Protein AF-A0A816GYP0-F1 (afdb_monomer_lite)

pLDDT: mean 89.58, std 9.86, range [46.56, 98.12]

Radius of gyration: 16.06 Å; chains: 1; bounding box: 43×29×40 Å

Structure (mmCIF, N/CA/C/O backbone):
data_AF-A0A816GYP0-F1
#
_entry.id   AF-A0A816GYP0-F1
#
loop_
_atom_site.group_PDB
_atom_site.id
_atom_site.type_symbol
_atom_site.label_atom_id
_atom_site.label_alt_id
_atom_site.label_comp_id
_atom_site.label_asym_id
_atom_site.label_entity_id
_atom_site.label_seq_id
_atom_site.pdbx_PDB_ins_code
_atom_site.Cartn_x
_atom_site.Cartn_y
_atom_site.Cartn_z
_atom_site.occupancy
_atom_site.B_iso_or_equiv
_atom_site.auth_seq_id
_atom_site.auth_comp_id
_atom_site.auth_asym_id
_atom_site.auth_atom_id
_atom_site.pdbx_PDB_model_num
ATOM 1 N N . MET A 1 1 ? 2.658 4.497 -22.764 1.00 48.72 1 MET A N 1
ATOM 2 C CA . MET A 1 1 ? 3.763 5.346 -22.266 1.00 48.72 1 MET A CA 1
ATOM 3 C C . MET A 1 1 ? 5.024 4.495 -22.313 1.00 48.72 1 MET A C 1
ATOM 5 O O . MET A 1 1 ? 4.956 3.384 -21.813 1.00 48.72 1 MET A O 1
ATOM 9 N N . LYS A 1 2 ? 6.106 4.912 -22.989 1.00 46.56 2 LYS A N 1
ATOM 10 C CA . LYS A 1 2 ? 7.363 4.138 -22.962 1.00 46.56 2 LYS A CA 1
ATOM 11 C C . LYS A 1 2 ? 7.983 4.314 -21.576 1.00 46.56 2 LYS A C 1
ATOM 13 O O . LYS A 1 2 ? 8.264 5.444 -21.192 1.00 46.56 2 LYS A O 1
ATOM 18 N N . LEU A 1 3 ? 8.091 3.225 -20.820 1.00 56.06 3 LEU A N 1
ATOM 19 C CA . LEU A 1 3 ? 8.504 3.234 -19.412 1.00 56.06 3 LEU A CA 1
ATOM 20 C C . LEU A 1 3 ? 10.022 3.448 -19.243 1.00 56.06 3 LEU A C 1
ATOM 22 O O . LEU A 1 3 ? 10.471 3.817 -18.164 1.00 56.06 3 LEU A O 1
ATOM 26 N N . ASP A 1 4 ? 10.792 3.310 -20.327 1.00 57.19 4 ASP A N 1
ATOM 27 C CA . ASP A 1 4 ? 12.264 3.353 -20.365 1.00 57.19 4 ASP A CA 1
ATOM 28 C C . ASP A 1 4 ? 12.882 4.710 -19.959 1.00 57.19 4 ASP A C 1
ATOM 30 O O . ASP A 1 4 ? 14.099 4.825 -19.833 1.00 57.19 4 ASP A O 1
ATOM 34 N N . SER A 1 5 ? 12.063 5.752 -19.770 1.00 66.50 5 SER A N 1
ATOM 35 C CA . SER A 1 5 ? 12.498 7.101 -19.380 1.00 66.50 5 SER A CA 1
ATOM 36 C C . SER A 1 5 ? 11.862 7.621 -18.086 1.00 66.50 5 SER A C 1
ATOM 38 O O . SER A 1 5 ? 11.974 8.814 -17.802 1.00 66.50 5 SER A O 1
ATOM 40 N N . LEU A 1 6 ? 11.146 6.783 -17.331 1.00 77.75 6 LEU A N 1
ATOM 41 C CA . LEU A 1 6 ? 10.525 7.205 -16.073 1.00 77.75 6 LEU A CA 1
ATOM 42 C C . LEU A 1 6 ? 11.575 7.373 -14.982 1.00 77.75 6 LEU A C 1
ATOM 44 O O . LEU A 1 6 ? 12.318 6.445 -14.661 1.00 77.75 6 LEU A O 1
ATOM 48 N N . ARG A 1 7 ? 11.605 8.553 -14.366 1.00 85.12 7 ARG A N 1
ATOM 49 C CA . ARG A 1 7 ? 12.369 8.766 -13.136 1.00 85.12 7 ARG A CA 1
ATOM 50 C C . ARG A 1 7 ? 11.506 8.358 -11.952 1.00 85.12 7 ARG A C 1
ATOM 52 O O . ARG A 1 7 ? 10.282 8.440 -12.014 1.00 85.12 7 ARG A O 1
ATOM 59 N N . LEU A 1 8 ? 12.145 8.019 -10.836 1.00 86.81 8 LEU A N 1
ATOM 60 C CA . LEU A 1 8 ? 11.457 7.710 -9.580 1.00 86.81 8 LEU A CA 1
ATOM 61 C C . LEU A 1 8 ? 10.423 8.787 -9.195 1.00 86.81 8 LEU A C 1
ATOM 63 O O . LEU A 1 8 ? 9.308 8.466 -8.802 1.00 86.81 8 LEU A O 1
ATOM 67 N N . SER A 1 9 ? 10.768 10.067 -9.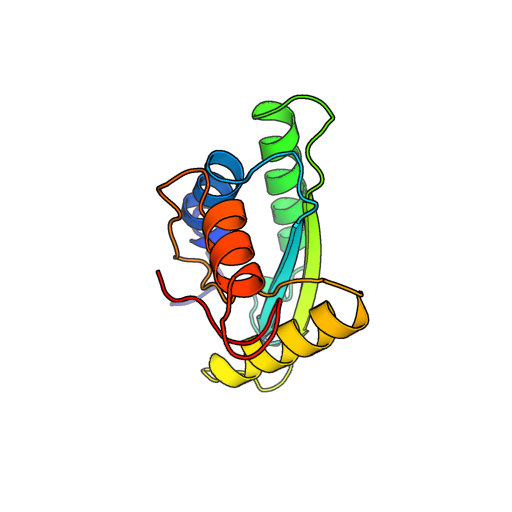373 1.00 89.06 9 SER A N 1
ATOM 68 C CA . SER A 1 9 ? 9.884 11.204 -9.079 1.00 89.06 9 SER A CA 1
ATOM 69 C C . SER A 1 9 ? 8.615 11.250 -9.929 1.00 89.06 9 SER A C 1
ATOM 71 O O . SER A 1 9 ? 7.643 11.888 -9.537 1.00 89.06 9 SER A O 1
ATOM 73 N N . ASP A 1 10 ? 8.628 10.610 -11.097 1.00 90.81 10 ASP A N 1
ATOM 74 C CA . ASP A 1 10 ? 7.517 10.634 -12.042 1.00 90.81 10 ASP A CA 1
ATOM 75 C C . ASP A 1 10 ? 6.455 9.569 -11.693 1.00 90.81 10 ASP A C 1
ATOM 77 O O . ASP A 1 10 ? 5.348 9.612 -12.225 1.00 90.81 10 ASP A O 1
ATOM 81 N N . LEU A 1 11 ? 6.748 8.639 -10.772 1.00 91.12 11 LEU A N 1
ATOM 82 C CA . LEU A 1 11 ? 5.810 7.592 -10.362 1.00 91.12 11 LEU A CA 1
ATOM 83 C C . LEU A 1 11 ? 4.703 8.146 -9.449 1.00 91.12 11 LEU A C 1
ATOM 85 O O . LEU A 1 11 ? 5.039 8.725 -8.409 1.00 91.12 11 LEU A O 1
ATOM 89 N N . PRO A 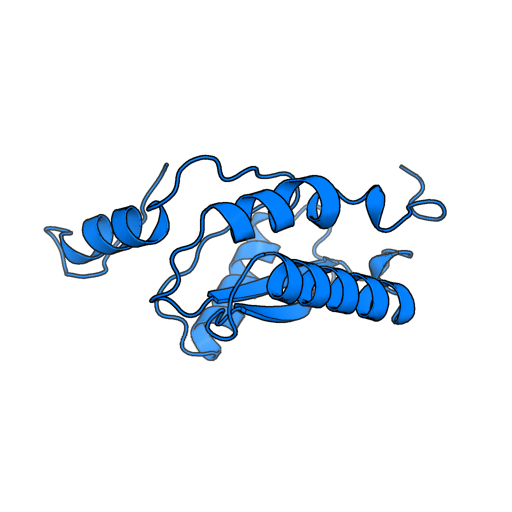1 12 ? 3.406 7.923 -9.753 1.00 93.88 12 PRO A N 1
ATOM 90 C CA . PRO A 1 12 ? 2.292 8.320 -8.884 1.00 93.88 12 PRO A CA 1
ATOM 91 C C . PRO A 1 12 ? 2.440 7.798 -7.456 1.00 93.88 12 PRO A C 1
ATOM 93 O O . PRO A 1 12 ? 2.229 8.551 -6.502 1.00 93.88 12 PRO A O 1
ATOM 96 N N . LEU A 1 13 ? 2.947 6.569 -7.309 1.00 92.94 13 LEU A N 1
ATOM 97 C CA . LEU A 1 13 ? 3.296 5.991 -6.014 1.00 92.94 13 LEU A CA 1
ATOM 98 C C . LEU A 1 13 ? 4.153 6.946 -5.163 1.00 92.94 13 LEU A C 1
ATOM 100 O O . LEU A 1 13 ? 3.898 7.126 -3.975 1.00 92.94 13 LEU A O 1
ATOM 104 N N . VAL A 1 14 ? 5.157 7.577 -5.777 1.00 92.69 14 VAL A N 1
ATOM 105 C CA . VAL A 1 14 ? 6.181 8.397 -5.115 1.00 92.69 14 VAL A CA 1
ATOM 106 C C . VAL A 1 14 ? 5.697 9.813 -4.833 1.00 92.69 14 VAL A C 1
ATOM 108 O O . VAL A 1 14 ? 5.922 10.317 -3.735 1.00 92.69 14 VAL A O 1
ATOM 111 N N . HIS A 1 15 ? 5.058 10.476 -5.800 1.00 92.56 15 HIS A N 1
ATOM 112 C CA . HIS A 1 15 ? 4.676 11.886 -5.646 1.00 92.56 15 HIS A CA 1
ATOM 113 C C . HIS A 1 15 ? 3.231 12.092 -5.163 1.00 92.56 15 HIS A C 1
ATOM 115 O O . HIS A 1 15 ? 2.894 13.204 -4.756 1.00 92.56 15 HIS A O 1
ATOM 121 N N . THR A 1 16 ? 2.399 11.044 -5.157 1.00 94.75 16 THR A N 1
ATOM 122 C CA . THR A 1 16 ? 0.986 11.108 -4.749 1.00 94.75 16 THR A CA 1
ATOM 123 C C . THR A 1 16 ? 0.685 10.183 -3.571 1.00 94.75 16 THR A C 1
ATOM 125 O O . THR A 1 16 ? 0.405 10.676 -2.472 1.00 94.75 16 THR A O 1
ATOM 128 N N . PHE A 1 17 ? 0.762 8.860 -3.761 1.00 95.94 17 PHE A N 1
ATOM 129 C CA . PHE A 1 17 ? 0.290 7.909 -2.751 1.00 95.94 17 PHE A CA 1
ATOM 130 C C . PHE A 1 17 ? 1.125 7.950 -1.470 1.00 95.94 17 PHE A C 1
ATOM 132 O O . PHE A 1 17 ? 0.578 8.281 -0.419 1.00 95.94 17 PHE A O 1
ATOM 139 N N . ILE A 1 18 ? 2.439 7.691 -1.543 1.00 93.50 18 ILE A N 1
ATOM 140 C CA . ILE A 1 18 ? 3.320 7.604 -0.365 1.00 93.50 18 ILE A CA 1
ATOM 141 C C . ILE A 1 18 ? 3.255 8.872 0.503 1.00 93.50 18 ILE A C 1
ATOM 143 O O . ILE A 1 18 ? 3.021 8.737 1.708 1.00 93.50 18 ILE A O 1
ATOM 147 N N . PRO A 1 19 ? 3.381 10.100 -0.047 1.00 92.56 19 PRO A N 1
ATOM 148 C CA . PRO A 1 19 ? 3.250 11.312 0.754 1.00 92.56 19 PRO A CA 1
ATOM 149 C C . PRO A 1 19 ? 1.880 11.423 1.426 1.00 92.56 19 PRO A C 1
ATOM 151 O O . PRO A 1 19 ? 1.794 11.791 2.595 1.00 92.56 19 PRO A O 1
ATOM 154 N N . SER A 1 20 ? 0.793 11.112 0.716 1.00 95.38 20 SER A N 1
ATOM 155 C CA . SER A 1 20 ? -0.560 11.225 1.273 1.00 95.38 20 SER A CA 1
ATOM 156 C C . SER A 1 20 ? -0.837 10.179 2.359 1.00 95.38 20 SER A C 1
ATOM 158 O O . SER A 1 20 ? -1.385 10.506 3.412 1.00 95.38 20 SER A O 1
ATOM 160 N N . PHE A 1 21 ? -0.370 8.948 2.157 1.00 94.56 21 PHE A N 1
ATOM 161 C CA . PHE A 1 21 ? -0.450 7.853 3.113 1.00 94.56 21 PHE A CA 1
ATOM 162 C C . PHE A 1 21 ? 0.310 8.194 4.395 1.00 94.56 21 PHE A C 1
ATOM 164 O O . PHE A 1 21 ? -0.291 8.256 5.466 1.00 94.56 21 PHE A O 1
ATOM 171 N N . LEU A 1 22 ? 1.599 8.530 4.293 1.00 91.31 22 LEU A N 1
ATOM 172 C CA . LEU A 1 22 ? 2.431 8.829 5.464 1.00 91.31 22 LEU A CA 1
ATOM 173 C C . LEU A 1 22 ? 1.940 10.058 6.247 1.00 91.31 22 LEU A C 1
ATOM 175 O O . LEU A 1 22 ? 2.091 10.105 7.465 1.00 91.31 22 LEU A O 1
ATOM 179 N N . ASN A 1 23 ? 1.293 11.021 5.580 1.00 91.81 23 ASN A N 1
ATOM 180 C CA . ASN A 1 23 ? 0.691 12.182 6.240 1.00 91.81 23 ASN A CA 1
ATOM 181 C C . ASN A 1 23 ? -0.658 11.897 6.918 1.00 91.81 23 ASN A C 1
ATOM 183 O O . ASN A 1 23 ? -1.100 12.712 7.734 1.00 91.81 23 ASN A O 1
ATOM 187 N N . THR A 1 24 ? -1.339 10.798 6.581 1.00 93.88 24 THR A N 1
ATOM 188 C CA . THR A 1 24 ? -2.699 10.509 7.070 1.00 93.88 24 THR A CA 1
ATOM 189 C C 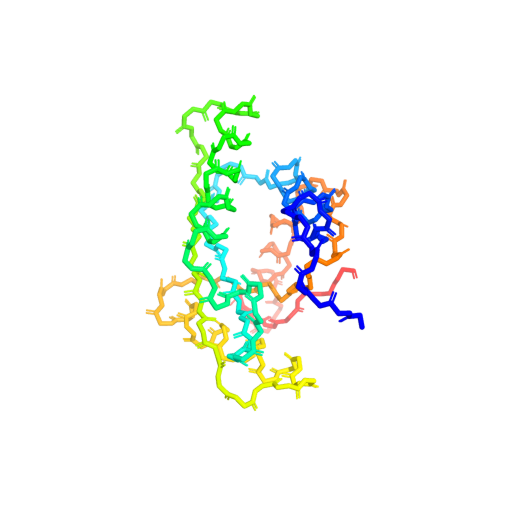. THR A 1 24 ? -2.805 9.309 8.001 1.00 93.88 24 THR A C 1
ATOM 191 O O . THR A 1 24 ? -3.806 9.206 8.715 1.00 93.88 24 THR A O 1
ATOM 194 N N . ILE A 1 25 ? -1.802 8.431 8.023 1.00 92.81 25 ILE A N 1
ATOM 195 C CA . ILE A 1 25 ? -1.802 7.237 8.869 1.00 92.81 25 ILE A CA 1
ATOM 196 C C . ILE A 1 25 ? -1.688 7.566 10.359 1.00 92.81 25 ILE A C 1
ATOM 198 O O . ILE A 1 25 ? -1.188 8.612 10.773 1.00 92.81 25 ILE A O 1
ATOM 202 N N . GLU A 1 26 ? -2.167 6.634 11.175 1.00 92.88 26 GLU A N 1
ATOM 203 C CA . GLU A 1 26 ? -2.189 6.743 12.633 1.00 92.88 26 GLU A CA 1
ATOM 204 C C . GLU A 1 26 ? -1.125 5.841 13.270 1.00 92.88 26 GLU A C 1
ATOM 206 O O . GLU A 1 26 ? -1.052 4.654 12.957 1.00 92.88 26 GLU A O 1
ATOM 211 N N . LEU A 1 27 ? -0.319 6.396 14.181 1.00 90.06 27 LEU A N 1
ATOM 212 C CA . LEU A 1 27 ? 0.935 5.786 14.661 1.00 90.06 27 LEU A CA 1
ATOM 213 C C . LEU A 1 27 ? 0.756 4.557 15.557 1.00 90.06 27 LEU A C 1
ATOM 215 O O . LEU A 1 27 ? 1.699 3.800 15.767 1.00 90.06 27 LEU A O 1
ATOM 219 N N . HIS A 1 28 ? -0.438 4.362 16.114 1.00 91.56 28 HIS A N 1
ATOM 220 C CA . HIS A 1 28 ? -0.747 3.214 16.966 1.00 91.56 28 HIS A CA 1
ATOM 221 C C . HIS A 1 28 ? -1.079 1.940 16.178 1.00 91.56 28 HIS A C 1
ATOM 223 O O . HIS A 1 28 ? -1.309 0.901 16.796 1.00 91.56 28 HIS A O 1
ATOM 229 N N . TYR A 1 29 ? -1.084 1.998 14.844 1.00 94.56 29 TYR A N 1
ATOM 230 C CA . TYR A 1 29 ? -1.185 0.828 13.974 1.00 94.56 29 TYR A CA 1
ATOM 231 C C . TYR A 1 29 ? 0.163 0.493 13.334 1.00 94.56 29 TYR A C 1
ATOM 233 O O . TYR A 1 29 ? 0.977 1.372 13.055 1.00 94.56 29 TYR A O 1
ATOM 241 N N . ALA A 1 30 ? 0.377 -0.796 13.074 1.00 94.25 30 ALA A N 1
ATOM 242 C CA . ALA A 1 30 ? 1.422 -1.251 12.170 1.00 94.25 30 ALA A CA 1
ATOM 243 C C . ALA A 1 30 ? 0.841 -1.351 10.756 1.00 94.25 30 ALA A C 1
ATOM 245 O O . ALA A 1 30 ? -0.246 -1.899 10.574 1.00 94.25 30 ALA A O 1
ATOM 246 N N . TYR A 1 31 ? 1.560 -0.825 9.769 1.00 95.25 31 TYR A N 1
ATOM 247 C CA . TYR A 1 31 ? 1.180 -0.894 8.364 1.00 95.25 31 TYR A CA 1
ATOM 248 C C . TYR A 1 31 ? 2.192 -1.730 7.595 1.00 95.25 31 TYR A C 1
ATOM 250 O O . TYR A 1 31 ? 3.399 -1.519 7.700 1.00 95.25 31 TYR A O 1
ATOM 258 N N . GLN A 1 32 ? 1.682 -2.625 6.760 1.00 95.81 32 GLN A N 1
ATOM 259 C CA . GLN A 1 32 ? 2.466 -3.342 5.771 1.00 95.81 32 GLN A CA 1
ATOM 260 C C . GLN A 1 32 ? 1.985 -2.910 4.386 1.00 95.81 32 GLN A C 1
ATOM 262 O O . GLN A 1 32 ? 0.841 -3.161 4.005 1.00 95.81 32 GLN A O 1
ATOM 267 N N . LEU A 1 33 ? 2.848 -2.227 3.638 1.00 95.25 33 LEU A N 1
ATOM 268 C CA . LEU A 1 33 ? 2.560 -1.808 2.274 1.00 95.25 33 LEU A CA 1
ATOM 269 C C . LEU A 1 33 ? 2.978 -2.912 1.301 1.00 95.25 33 LEU A C 1
ATOM 271 O O . LEU A 1 33 ? 4.167 -3.146 1.088 1.00 95.25 33 LEU A O 1
ATOM 275 N N . TYR A 1 34 ? 1.994 -3.572 0.699 1.00 96.06 34 TYR A N 1
ATOM 276 C CA . TYR A 1 34 ? 2.210 -4.569 -0.343 1.00 96.06 34 TYR A CA 1
ATOM 277 C C . TYR A 1 34 ? 2.158 -3.910 -1.718 1.00 96.06 34 TYR A C 1
ATOM 279 O O . TYR A 1 34 ? 1.100 -3.465 -2.156 1.00 96.06 34 TYR A O 1
ATOM 287 N N . ILE A 1 35 ? 3.295 -3.863 -2.406 1.00 93.69 35 ILE A N 1
ATOM 288 C CA . ILE A 1 35 ? 3.400 -3.314 -3.758 1.00 93.69 35 ILE A CA 1
ATOM 289 C C . ILE A 1 35 ? 3.455 -4.487 -4.731 1.00 93.69 35 ILE A C 1
ATOM 291 O O . ILE A 1 35 ? 4.432 -5.233 -4.749 1.00 93.69 35 ILE A O 1
ATOM 295 N N . GLY A 1 36 ? 2.392 -4.668 -5.511 1.00 92.31 36 GLY A N 1
ATOM 296 C CA . GLY A 1 36 ? 2.344 -5.645 -6.596 1.00 92.31 36 GLY A CA 1
ATOM 297 C C . GLY A 1 36 ? 2.645 -4.985 -7.934 1.00 92.31 36 GLY A C 1
ATOM 298 O O . GLY A 1 36 ? 2.074 -3.938 -8.231 1.00 92.31 36 GLY A O 1
ATOM 299 N N . TYR A 1 37 ? 3.497 -5.604 -8.746 1.00 88.38 37 TYR A N 1
ATOM 300 C CA . TYR A 1 37 ? 3.727 -5.190 -10.132 1.00 88.38 37 TYR A CA 1
ATOM 301 C C . TYR A 1 37 ? 3.753 -6.409 -11.055 1.00 88.38 37 TYR A C 1
ATOM 303 O O . TYR A 1 37 ? 4.108 -7.500 -10.613 1.00 88.38 37 TYR A O 1
ATOM 311 N N . ASP A 1 38 ? 3.340 -6.235 -12.311 1.00 85.00 38 ASP A N 1
ATOM 312 C CA . ASP A 1 38 ? 3.426 -7.298 -13.320 1.00 85.00 38 ASP A CA 1
ATOM 313 C C . ASP A 1 38 ? 4.858 -7.393 -13.859 1.00 85.00 38 ASP A C 1
ATOM 315 O O . ASP A 1 38 ? 5.495 -6.361 -14.094 1.00 85.00 38 ASP A O 1
ATOM 319 N N . CYS A 1 39 ? 5.352 -8.616 -14.041 1.00 80.69 39 CYS A N 1
ATOM 320 C CA . CYS A 1 39 ? 6.641 -8.877 -14.676 1.00 80.69 39 CYS A CA 1
ATOM 321 C C . CYS A 1 39 ? 6.678 -8.317 -16.108 1.00 80.69 39 CYS A C 1
ATOM 323 O O . CYS A 1 39 ? 5.636 -8.118 -16.729 1.00 80.69 39 CYS A O 1
ATOM 325 N N . ASP A 1 40 ? 7.877 -8.097 -16.647 1.00 79.75 40 ASP A N 1
ATOM 326 C CA . ASP A 1 40 ? 8.112 -7.505 -17.974 1.00 79.75 40 ASP A CA 1
ATOM 327 C C . ASP A 1 40 ? 7.862 -5.987 -18.037 1.00 79.75 40 ASP A C 1
ATOM 329 O O . ASP A 1 40 ? 7.692 -5.401 -19.113 1.00 79.75 40 ASP A O 1
ATOM 333 N N . ASN A 1 41 ? 7.876 -5.318 -16.881 1.00 79.75 41 ASN A N 1
ATOM 334 C CA . ASN A 1 41 ? 7.923 -3.867 -16.803 1.00 79.75 41 ASN A CA 1
ATOM 335 C C . ASN A 1 41 ? 9.383 -3.407 -16.645 1.00 79.75 41 ASN A C 1
ATOM 337 O O . ASN A 1 41 ? 9.935 -3.544 -15.554 1.00 79.75 41 ASN A O 1
ATOM 341 N N . PRO A 1 42 ? 10.001 -2.758 -17.657 1.00 83.31 42 PRO A N 1
ATOM 342 C CA . PRO A 1 42 ? 11.425 -2.408 -17.620 1.00 83.31 42 PRO A CA 1
ATOM 343 C C . PRO A 1 42 ? 11.848 -1.542 -16.430 1.00 83.31 42 PRO A C 1
ATOM 345 O O . PRO A 1 42 ? 13.008 -1.575 -16.021 1.00 83.31 42 PRO A O 1
ATOM 348 N N . TRP A 1 43 ? 10.925 -0.745 -15.881 1.00 86.88 43 TRP A N 1
ATOM 349 C CA . TRP A 1 43 ? 11.209 0.056 -14.698 1.00 86.88 43 TRP A CA 1
ATOM 350 C C . TRP A 1 43 ? 11.197 -0.808 -13.433 1.00 86.88 43 TRP A C 1
ATOM 352 O O . TRP A 1 43 ? 12.119 -0.704 -12.627 1.00 86.88 43 TRP A O 1
ATOM 362 N N . TYR A 1 44 ? 10.186 -1.663 -13.258 1.00 84.06 44 TYR A N 1
ATOM 363 C CA . TYR A 1 44 ? 10.062 -2.502 -12.061 1.00 84.06 44 TYR A CA 1
ATOM 364 C C . TYR A 1 44 ? 10.949 -3.752 -12.089 1.00 84.06 44 TYR A C 1
ATOM 366 O O . TYR A 1 44 ? 11.303 -4.253 -11.030 1.00 84.06 44 TYR A O 1
ATOM 374 N N . ASP A 1 45 ? 11.391 -4.218 -13.252 1.00 84.94 45 ASP A N 1
ATOM 375 C CA . ASP A 1 45 ? 12.329 -5.344 -13.364 1.00 84.94 45 ASP A CA 1
ATOM 376 C C . ASP A 1 45 ? 13.784 -4.937 -13.047 1.00 84.94 45 ASP A C 1
ATOM 378 O O . ASP A 1 45 ? 14.708 -5.748 -13.120 1.00 84.94 45 ASP A O 1
ATOM 382 N N . ASN A 1 46 ? 14.013 -3.669 -12.692 1.00 88.06 46 ASN A N 1
ATOM 383 C CA . ASN A 1 46 ? 15.318 -3.138 -12.328 1.00 88.06 46 ASN A CA 1
ATOM 384 C C . ASN A 1 46 ? 15.480 -3.070 -10.799 1.00 88.06 46 ASN A C 1
ATOM 386 O O . ASN A 1 46 ? 14.842 -2.265 -10.119 1.00 88.06 46 ASN A O 1
ATOM 390 N N . GLU A 1 47 ? 16.392 -3.875 -10.250 1.00 87.31 47 GLU A N 1
ATOM 391 C CA . GLU A 1 47 ? 16.671 -3.922 -8.806 1.00 87.31 47 GLU A CA 1
ATOM 392 C C . GLU A 1 47 ? 17.135 -2.574 -8.225 1.00 87.31 47 GLU A C 1
ATOM 394 O O . GLU A 1 47 ? 16.788 -2.236 -7.090 1.00 87.31 47 GLU A O 1
ATOM 399 N N . GLN A 1 48 ? 17.871 -1.766 -8.998 1.00 89.69 48 GLN A N 1
ATOM 400 C CA . GLN A 1 48 ? 18.314 -0.443 -8.552 1.00 89.69 48 GLN A CA 1
ATOM 401 C C . GLN A 1 48 ? 17.121 0.493 -8.336 1.00 89.69 48 GLN A C 1
ATOM 403 O O . GLN A 1 48 ? 17.086 1.218 -7.343 1.00 89.69 48 GLN A O 1
ATOM 408 N N . ASN A 1 49 ? 16.113 0.429 -9.208 1.00 90.75 49 ASN A N 1
ATOM 409 C CA . ASN A 1 49 ? 14.900 1.234 -9.074 1.00 90.75 49 ASN A CA 1
ATOM 410 C C . ASN A 1 49 ? 14.127 0.889 -7.789 1.00 90.75 49 ASN A C 1
ATOM 412 O O . ASN A 1 49 ? 13.629 1.789 -7.108 1.00 90.75 49 ASN A O 1
ATOM 416 N N . TRP A 1 50 ? 14.078 -0.393 -7.408 1.00 89.00 50 TRP A N 1
ATOM 417 C CA . TRP A 1 50 ? 13.494 -0.814 -6.129 1.00 89.00 50 TRP A CA 1
ATOM 418 C C . TRP A 1 50 ? 14.296 -0.330 -4.930 1.00 89.00 50 TRP A C 1
ATOM 420 O O . TRP A 1 50 ? 13.708 0.186 -3.979 1.00 89.00 50 TRP A O 1
ATOM 430 N N . SER A 1 51 ? 15.623 -0.451 -4.980 1.00 89.94 51 SER A N 1
ATOM 431 C CA . SER A 1 51 ? 16.501 0.086 -3.938 1.00 89.94 51 SER A CA 1
ATOM 432 C C . SER A 1 51 ? 16.277 1.591 -3.752 1.00 89.94 51 SER A C 1
ATOM 434 O O . SER A 1 51 ? 16.102 2.062 -2.626 1.00 89.94 51 SER A O 1
ATOM 436 N N . ASP A 1 52 ? 16.202 2.352 -4.843 1.00 91.12 52 ASP A N 1
ATOM 437 C CA . ASP A 1 52 ? 15.988 3.800 -4.803 1.00 91.12 52 ASP A CA 1
ATOM 438 C C . ASP A 1 52 ? 14.602 4.166 -4.250 1.00 91.12 52 ASP A C 1
ATOM 440 O O . ASP A 1 52 ? 14.487 5.076 -3.425 1.00 91.12 52 ASP A O 1
ATOM 444 N N . LEU A 1 53 ? 13.553 3.428 -4.631 1.00 90.12 53 LEU A N 1
ATOM 445 C CA . LEU A 1 53 ? 12.199 3.610 -4.101 1.00 90.12 53 LEU A CA 1
ATOM 446 C C . LEU A 1 53 ? 12.121 3.311 -2.599 1.00 90.12 53 LEU A C 1
ATOM 448 O O . LEU A 1 53 ? 11.565 4.104 -1.838 1.00 90.12 53 LEU A O 1
ATOM 452 N N . ILE A 1 54 ? 12.691 2.191 -2.156 1.00 90.00 54 ILE A N 1
ATOM 453 C CA . ILE A 1 54 ? 12.704 1.799 -0.742 1.00 90.00 54 ILE A CA 1
ATOM 454 C C . ILE A 1 54 ? 13.477 2.838 0.082 1.00 90.00 54 ILE A C 1
ATOM 456 O O . ILE A 1 54 ? 12.986 3.306 1.113 1.00 90.00 54 ILE A O 1
ATOM 460 N N . ASN A 1 55 ? 14.640 3.283 -0.406 1.00 90.12 55 ASN A N 1
ATOM 461 C CA . ASN A 1 55 ? 15.418 4.347 0.228 1.00 90.12 55 ASN A CA 1
ATOM 462 C C . ASN A 1 55 ? 14.642 5.667 0.299 1.00 90.12 55 ASN A C 1
ATOM 464 O O . ASN A 1 55 ? 14.668 6.335 1.336 1.00 90.12 55 ASN A O 1
ATOM 468 N N . PHE A 1 56 ? 13.915 6.030 -0.762 1.00 89.06 56 PHE A N 1
ATOM 469 C CA . PHE A 1 56 ? 13.034 7.194 -0.758 1.00 89.06 56 PHE A CA 1
ATOM 470 C C . PHE A 1 56 ? 11.977 7.083 0.3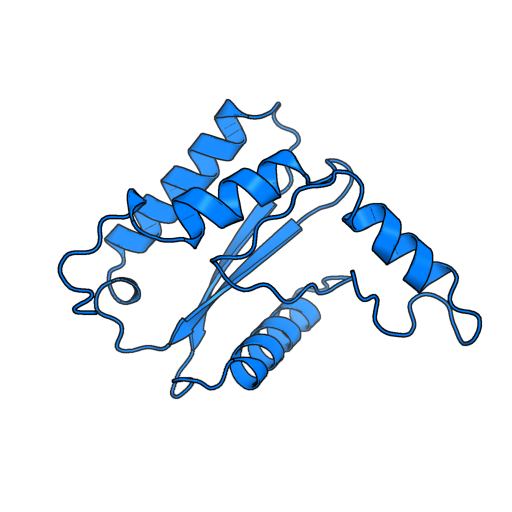46 1.00 89.06 56 PHE A C 1
ATOM 472 O O . PHE A 1 56 ? 11.878 7.994 1.172 1.00 89.06 56 PHE A O 1
ATOM 479 N N . ILE A 1 57 ? 11.247 5.966 0.430 1.00 86.94 57 ILE A N 1
ATOM 480 C CA . ILE A 1 57 ? 10.187 5.790 1.433 1.00 86.94 57 ILE A CA 1
ATOM 481 C C . ILE A 1 57 ? 10.775 5.827 2.851 1.00 86.94 57 ILE A C 1
ATOM 483 O O . ILE A 1 57 ? 10.267 6.556 3.705 1.00 86.94 57 ILE A O 1
ATOM 487 N N . HIS A 1 58 ? 11.893 5.140 3.102 1.00 86.88 58 HIS A N 1
ATOM 488 C CA . HIS A 1 58 ? 12.569 5.190 4.402 1.00 86.88 58 HIS A CA 1
ATOM 489 C C . HIS A 1 58 ? 13.063 6.594 4.767 1.00 86.88 58 HIS A C 1
ATOM 491 O O . HIS A 1 58 ? 12.958 7.001 5.927 1.00 86.88 58 HIS A O 1
ATOM 497 N N . SER A 1 59 ? 13.589 7.349 3.798 1.00 87.31 59 SER A N 1
ATOM 498 C CA . SER A 1 59 ? 14.003 8.736 4.022 1.00 87.31 59 SER A CA 1
ATOM 499 C C . SER A 1 59 ? 12.810 9.629 4.368 1.00 87.31 59 SER A C 1
ATOM 501 O O . SER A 1 59 ? 12.903 10.439 5.289 1.00 87.31 59 SER A O 1
ATOM 503 N N . TYR A 1 60 ? 11.666 9.431 3.705 1.00 84.69 60 TYR A N 1
ATOM 504 C CA . TYR A 1 60 ? 10.444 10.179 3.978 1.00 84.69 60 TYR A CA 1
ATOM 505 C C . TYR A 1 60 ? 9.923 9.877 5.383 1.00 84.69 60 TYR A C 1
ATOM 507 O O . TYR A 1 60 ? 9.639 10.806 6.135 1.00 84.69 60 TYR A O 1
ATOM 515 N N . ILE A 1 61 ? 9.873 8.601 5.776 1.00 82.25 61 ILE A N 1
ATOM 516 C CA . ILE A 1 61 ? 9.482 8.187 7.132 1.00 82.25 61 ILE A CA 1
ATOM 517 C C . ILE A 1 61 ? 10.386 8.858 8.178 1.00 82.25 61 ILE A C 1
ATOM 519 O O . ILE A 1 61 ? 9.884 9.490 9.106 1.00 82.25 61 ILE A O 1
ATOM 523 N N . ARG A 1 62 ? 11.713 8.796 7.992 1.00 83.25 62 ARG A N 1
ATOM 524 C CA . ARG A 1 62 ? 12.697 9.391 8.915 1.00 83.25 62 ARG A CA 1
ATOM 525 C C . ARG A 1 62 ? 12.560 10.910 9.036 1.00 83.25 62 ARG A C 1
ATOM 527 O O . ARG A 1 62 ? 12.745 11.453 10.118 1.00 83.25 62 ARG A O 1
ATOM 534 N N . ASN A 1 63 ? 12.268 11.591 7.931 1.00 81.56 63 ASN A N 1
ATOM 535 C CA . ASN A 1 63 ? 12.148 13.050 7.906 1.00 81.56 63 ASN A CA 1
ATOM 536 C C . ASN A 1 63 ? 10.795 13.542 8.424 1.00 81.56 63 ASN A C 1
ATOM 538 O O . ASN A 1 63 ? 10.697 14.667 8.908 1.00 81.56 63 ASN A O 1
ATOM 542 N N . THR A 1 64 ? 9.751 12.723 8.303 1.00 71.25 64 THR A N 1
ATOM 543 C CA . THR A 1 64 ? 8.387 13.127 8.657 1.00 71.25 64 THR A CA 1
ATOM 544 C C . THR A 1 64 ? 8.075 12.818 10.115 1.00 71.25 64 THR A C 1
ATOM 546 O O . THR A 1 64 ? 7.124 13.385 10.654 1.00 71.25 64 THR A O 1
ATOM 549 N N . SER A 1 65 ? 8.819 11.925 10.786 1.00 60.97 65 SER A N 1
ATOM 550 C CA . SER A 1 65 ? 8.418 11.449 12.113 1.00 60.97 65 SER A CA 1
ATOM 551 C C . SER A 1 65 ? 9.516 10.886 13.012 1.00 60.97 65 SER A C 1
ATOM 553 O O . SER A 1 65 ? 10.566 10.433 12.565 1.00 60.97 65 SER A O 1
ATOM 555 N N . SER A 1 66 ? 9.217 10.909 14.317 1.00 59.00 66 SER A N 1
ATOM 556 C CA . SER A 1 66 ? 9.947 10.219 15.385 1.00 59.00 66 SER A CA 1
ATOM 557 C C . SER A 1 66 ? 10.052 8.714 15.102 1.00 59.00 66 SER A C 1
ATOM 559 O O . SER A 1 66 ? 9.273 8.172 14.322 1.00 59.00 66 SER A O 1
ATOM 561 N N . SER A 1 67 ? 10.976 8.026 15.776 1.00 59.88 67 SER A N 1
ATOM 562 C CA . SER A 1 67 ? 11.323 6.594 15.643 1.00 59.88 67 SER A CA 1
ATOM 563 C C . SER A 1 67 ? 10.181 5.563 15.749 1.00 59.88 67 SER A C 1
ATOM 565 O O . SER A 1 67 ? 10.448 4.366 15.706 1.00 59.88 67 SER A O 1
ATOM 567 N N . ASP A 1 68 ? 8.929 5.995 15.883 1.00 68.81 68 ASP A N 1
ATOM 568 C CA . ASP A 1 68 ? 7.771 5.161 16.204 1.00 68.81 68 ASP A CA 1
ATOM 569 C C . ASP A 1 68 ? 6.940 4.745 14.977 1.00 68.81 68 ASP A C 1
ATOM 571 O O . ASP A 1 68 ? 5.957 4.020 15.126 1.00 68.81 68 ASP A O 1
ATOM 575 N N . PHE A 1 69 ? 7.306 5.164 13.759 1.00 75.38 69 PHE A N 1
ATOM 576 C CA . PHE A 1 69 ? 6.617 4.703 12.548 1.00 75.38 69 PHE A CA 1
ATOM 577 C C . PHE A 1 69 ? 6.843 3.209 12.320 1.00 75.38 69 PHE A C 1
ATOM 579 O O . PHE A 1 69 ? 7.959 2.763 12.058 1.00 75.38 69 PHE A O 1
ATOM 586 N N . ARG A 1 70 ? 5.752 2.441 12.355 1.00 87.06 70 ARG A N 1
ATOM 587 C CA . ARG A 1 70 ? 5.735 1.005 12.061 1.00 87.06 70 ARG A CA 1
ATOM 588 C C . ARG A 1 70 ? 5.168 0.775 10.667 1.00 87.06 70 ARG A C 1
ATOM 590 O O . ARG A 1 70 ? 4.034 0.328 10.526 1.00 87.06 70 ARG A O 1
ATOM 597 N N . VAL A 1 71 ? 5.942 1.145 9.652 1.00 89.94 71 VAL A N 1
ATOM 598 C CA . VAL A 1 71 ? 5.605 0.916 8.242 1.00 89.94 71 VAL A CA 1
ATOM 599 C C . VAL A 1 71 ? 6.671 0.017 7.633 1.00 89.94 71 VAL A C 1
ATOM 601 O O . VAL A 1 71 ? 7.839 0.402 7.604 1.00 89.94 71 VAL A O 1
ATOM 604 N N . ASP A 1 72 ? 6.265 -1.149 7.144 1.00 90.81 72 ASP A N 1
ATOM 605 C CA . ASP A 1 72 ? 7.120 -2.052 6.372 1.00 90.81 72 ASP A CA 1
ATOM 606 C C . ASP A 1 72 ? 6.625 -2.173 4.924 1.00 90.81 72 ASP A C 1
ATOM 608 O O . ASP A 1 72 ? 5.450 -1.930 4.632 1.00 90.81 72 ASP A O 1
ATOM 612 N N . ILE A 1 73 ? 7.517 -2.522 3.996 1.00 90.88 73 ILE A N 1
ATOM 613 C CA . ILE A 1 73 ? 7.233 -2.555 2.556 1.00 90.88 73 ILE A CA 1
ATOM 614 C C . ILE A 1 73 ? 7.585 -3.934 2.006 1.00 90.88 73 ILE A C 1
ATOM 616 O O . ILE A 1 73 ? 8.715 -4.395 2.140 1.00 90.88 73 ILE A O 1
ATOM 620 N N . LYS A 1 74 ? 6.631 -4.567 1.320 1.00 92.75 74 LYS A N 1
ATOM 621 C CA . LYS A 1 74 ? 6.834 -5.837 0.617 1.00 92.75 74 LYS A CA 1
ATOM 622 C C . LYS A 1 74 ? 6.528 -5.673 -0.858 1.00 92.75 74 LYS A C 1
ATOM 624 O O . LYS A 1 74 ? 5.399 -5.383 -1.251 1.00 92.75 74 LYS A O 1
ATOM 629 N N . VAL A 1 75 ? 7.546 -5.902 -1.670 1.00 91.25 75 VAL A N 1
ATOM 630 C CA . VAL A 1 75 ? 7.452 -5.873 -3.126 1.00 91.25 75 VAL A CA 1
ATOM 631 C C . VAL A 1 75 ? 7.168 -7.283 -3.624 1.00 91.25 75 VAL A C 1
ATOM 633 O O . VAL A 1 75 ? 7.862 -8.224 -3.248 1.00 91.25 75 VAL A O 1
ATOM 636 N N . ASN A 1 76 ? 6.148 -7.432 -4.463 1.00 92.62 76 ASN A N 1
ATOM 637 C CA . ASN A 1 76 ? 5.705 -8.716 -4.986 1.00 92.62 76 ASN A CA 1
ATOM 638 C C . ASN A 1 76 ? 5.647 -8.652 -6.510 1.00 92.62 76 ASN A C 1
ATOM 640 O O . ASN A 1 76 ? 4.838 -7.914 -7.075 1.00 92.62 76 ASN A O 1
ATOM 644 N N . VAL A 1 77 ? 6.493 -9.450 -7.159 1.00 91.19 77 VAL A N 1
ATOM 645 C CA . VAL A 1 77 ? 6.405 -9.678 -8.603 1.00 91.19 77 VAL A CA 1
ATOM 646 C C . VAL A 1 77 ? 5.212 -10.583 -8.860 1.00 91.19 77 VAL A C 1
ATOM 648 O O . VAL A 1 77 ? 5.095 -11.660 -8.270 1.00 91.19 77 VAL A O 1
ATOM 651 N N . LEU A 1 78 ? 4.315 -10.135 -9.721 1.00 91.12 78 LEU A N 1
ATOM 652 C CA . LEU A 1 78 ? 3.144 -10.875 -10.150 1.00 91.12 78 LEU A CA 1
ATOM 653 C C . LEU A 1 78 ? 3.320 -11.234 -11.625 1.00 91.12 78 LEU A C 1
ATOM 655 O O . LEU A 1 78 ? 3.927 -10.482 -12.375 1.00 91.12 78 LEU A O 1
ATOM 659 N N . TYR A 1 79 ? 2.814 -12.394 -12.031 1.00 90.12 79 TYR A N 1
ATOM 660 C CA . TYR A 1 79 ? 2.995 -12.900 -13.391 1.00 90.12 79 TYR A CA 1
ATOM 661 C C . TYR A 1 79 ? 1.651 -13.009 -14.101 1.00 90.12 79 TYR A C 1
ATOM 663 O O . TYR A 1 79 ? 0.722 -13.637 -13.581 1.00 90.12 79 TYR A O 1
ATOM 671 N N . GLY A 1 80 ? 1.563 -12.449 -15.308 1.00 87.75 80 GLY A N 1
ATOM 672 C CA . GLY A 1 80 ? 0.373 -12.547 -16.154 1.00 87.75 80 GLY A CA 1
ATOM 673 C C . GLY A 1 80 ? -0.815 -11.760 -15.600 1.00 87.75 80 GLY A C 1
ATOM 674 O O . GLY A 1 80 ? -1.966 -12.204 -15.715 1.00 87.75 80 GLY A O 1
ATOM 675 N N . MET A 1 81 ? -0.527 -10.622 -14.965 1.00 87.19 81 MET A N 1
ATOM 676 C CA . MET A 1 81 ? -1.514 -9.775 -14.301 1.00 87.19 81 MET A CA 1
ATOM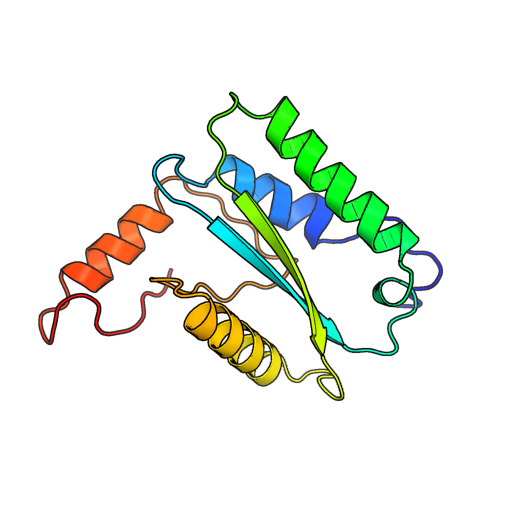 677 C C . MET A 1 81 ? -1.895 -8.521 -15.096 1.00 87.19 81 MET A C 1
ATOM 679 O O . MET A 1 81 ? -2.687 -7.722 -14.588 1.00 87.19 81 MET A O 1
ATOM 683 N N . ASP A 1 82 ? -1.409 -8.367 -16.332 1.00 82.06 82 ASP A N 1
ATOM 684 C CA . ASP A 1 82 ? -1.706 -7.216 -17.188 1.00 82.06 82 ASP A CA 1
ATOM 685 C C . ASP A 1 82 ? -3.206 -6.894 -17.220 1.00 82.06 82 ASP A C 1
ATOM 687 O O . ASP A 1 82 ? -4.047 -7.734 -17.556 1.00 82.06 82 ASP A O 1
ATOM 691 N N . GLN A 1 83 ? -3.537 -5.663 -16.820 1.00 80.00 83 GLN A N 1
ATOM 692 C CA . GLN A 1 83 ? -4.898 -5.118 -16.725 1.00 80.00 83 GLN A CA 1
ATOM 693 C C . GLN A 1 83 ? -5.874 -5.906 -15.826 1.00 80.00 83 GLN A C 1
ATOM 695 O O . GLN A 1 83 ? -7.087 -5.694 -15.877 1.00 80.00 83 GLN A O 1
ATOM 700 N N . ARG A 1 84 ? -5.380 -6.779 -14.939 1.00 89.25 84 ARG A N 1
ATOM 701 C CA . ARG A 1 84 ? -6.198 -7.590 -14.019 1.00 89.25 84 ARG A CA 1
ATOM 702 C C . ARG A 1 84 ? -6.145 -7.053 -12.593 1.00 89.25 84 ARG A C 1
ATOM 704 O O . ARG A 1 84 ? -5.799 -7.776 -11.663 1.00 89.25 84 ARG A O 1
ATOM 711 N N . ILE A 1 85 ? -6.549 -5.797 -12.403 1.00 89.06 85 ILE A N 1
ATOM 712 C CA . ILE A 1 85 ? -6.474 -5.083 -11.111 1.00 89.06 85 ILE A CA 1
ATOM 713 C C . ILE A 1 85 ? -7.110 -5.886 -9.963 1.00 89.06 85 ILE A C 1
ATOM 715 O O . ILE A 1 85 ? -6.509 -6.049 -8.906 1.00 89.06 85 ILE A O 1
ATOM 719 N N . THR A 1 86 ? -8.290 -6.476 -10.175 1.00 92.06 86 THR A N 1
ATOM 720 C CA . THR A 1 86 ? -8.937 -7.307 -9.145 1.00 92.06 86 THR A CA 1
ATOM 721 C C . THR A 1 86 ? -8.127 -8.562 -8.813 1.00 92.06 86 THR A C 1
ATOM 723 O O . THR A 1 86 ? -8.072 -8.961 -7.653 1.00 92.06 86 THR A O 1
ATOM 726 N N . ALA A 1 87 ? -7.479 -9.186 -9.802 1.00 93.56 87 ALA A N 1
ATOM 727 C CA . ALA A 1 87 ? -6.618 -10.340 -9.555 1.00 93.56 87 ALA A CA 1
ATOM 728 C C . ALA A 1 87 ? -5.369 -9.934 -8.764 1.00 93.56 87 ALA A C 1
ATOM 730 O O . ALA A 1 87 ? -5.024 -10.618 -7.806 1.00 93.56 87 ALA A O 1
ATOM 731 N N . ILE A 1 88 ? -4.768 -8.785 -9.096 1.00 93.25 88 ILE A N 1
ATOM 732 C CA . ILE A 1 88 ? -3.651 -8.191 -8.349 1.00 93.25 88 ILE A CA 1
ATOM 733 C C . ILE A 1 88 ? -4.047 -8.000 -6.883 1.00 93.25 88 ILE A C 1
ATOM 735 O O . ILE A 1 88 ? -3.382 -8.533 -5.996 1.00 93.25 88 ILE A O 1
ATOM 739 N N . TRP A 1 89 ? -5.162 -7.316 -6.611 1.00 95.12 89 TRP A N 1
ATOM 740 C CA . TRP A 1 89 ? -5.624 -7.099 -5.238 1.00 95.12 89 TRP A CA 1
ATOM 741 C C . TRP A 1 89 ? -5.921 -8.400 -4.501 1.00 95.12 89 TRP A C 1
ATOM 743 O O . TRP A 1 89 ? -5.531 -8.528 -3.346 1.00 95.12 89 TRP A O 1
ATOM 753 N N . ASN A 1 90 ? -6.547 -9.383 -5.150 1.00 95.69 90 ASN A N 1
ATOM 754 C CA . ASN A 1 90 ? -6.819 -10.678 -4.526 1.00 95.69 90 ASN A CA 1
ATOM 755 C C . ASN A 1 90 ? -5.528 -11.431 -4.179 1.00 95.69 90 ASN A C 1
ATOM 757 O O . ASN A 1 90 ? -5.442 -12.046 -3.117 1.00 95.69 90 ASN A O 1
ATOM 761 N N . THR A 1 91 ? -4.513 -11.374 -5.045 1.00 96.38 91 THR A N 1
ATOM 762 C CA . THR A 1 91 ? -3.205 -11.973 -4.764 1.00 96.38 91 THR A CA 1
ATOM 763 C C . THR A 1 91 ? -2.518 -11.273 -3.595 1.00 96.38 91 THR A C 1
ATOM 765 O O . THR A 1 91 ? -2.065 -11.952 -2.675 1.00 96.38 91 THR A O 1
ATOM 768 N N . LEU A 1 92 ? -2.490 -9.938 -3.577 1.00 97.12 92 LEU A N 1
ATOM 769 C CA . LEU A 1 92 ? -1.899 -9.179 -2.471 1.00 97.12 92 LEU A CA 1
ATOM 770 C C . LEU A 1 92 ? -2.667 -9.388 -1.157 1.00 97.12 92 LEU A C 1
ATOM 772 O O . LEU A 1 92 ? -2.042 -9.565 -0.116 1.00 97.12 92 LEU A O 1
ATOM 776 N N . ALA A 1 93 ? -4.000 -9.461 -1.199 1.00 97.19 93 ALA A N 1
ATOM 777 C CA . ALA A 1 93 ? -4.831 -9.771 -0.037 1.00 97.19 93 ALA A CA 1
ATOM 778 C C . ALA A 1 93 ? -4.536 -11.170 0.519 1.00 97.19 93 ALA A C 1
ATOM 780 O O . ALA A 1 93 ? -4.455 -11.349 1.731 1.00 97.19 93 ALA A O 1
ATOM 781 N N . ALA A 1 94 ? -4.324 -12.164 -0.350 1.00 98.00 94 ALA A N 1
ATOM 782 C CA . ALA A 1 94 ? -3.954 -13.512 0.073 1.00 98.00 94 ALA A CA 1
ATOM 783 C C . ALA A 1 94 ? -2.564 -13.568 0.729 1.00 98.00 94 ALA A C 1
ATOM 785 O O . ALA A 1 94 ? -2.350 -14.385 1.623 1.00 98.00 94 ALA A O 1
ATOM 786 N N . ILE A 1 95 ? -1.621 -12.724 0.296 1.00 97.62 95 ILE A N 1
ATOM 787 C CA . ILE A 1 95 ? -0.305 -12.586 0.937 1.00 97.62 95 ILE A CA 1
ATOM 788 C C . ILE A 1 95 ? -0.462 -11.896 2.295 1.00 97.62 95 ILE A C 1
ATOM 790 O O . ILE A 1 95 ? -0.007 -12.440 3.295 1.00 97.62 95 ILE A O 1
ATOM 794 N N . ALA A 1 96 ? -1.179 -10.771 2.349 1.00 98.00 96 ALA A N 1
ATOM 795 C CA . ALA A 1 96 ? -1.450 -10.047 3.590 1.00 98.00 96 ALA A CA 1
ATOM 796 C C . ALA A 1 96 ? -2.123 -10.931 4.649 1.00 98.00 96 ALA A C 1
ATOM 798 O O . ALA A 1 96 ? -1.736 -10.915 5.813 1.00 98.00 96 ALA A O 1
ATOM 799 N N . TYR A 1 97 ? -3.078 -11.764 4.231 1.00 97.12 97 TYR A N 1
ATOM 800 C CA . TYR A 1 97 ? -3.732 -12.729 5.110 1.00 97.12 97 TYR A CA 1
ATOM 801 C C . TYR A 1 97 ? -2.761 -13.779 5.673 1.00 97.12 97 TYR A C 1
ATOM 803 O O . TYR A 1 97 ? -2.845 -14.126 6.844 1.00 97.12 97 TYR A O 1
ATOM 811 N N . LYS A 1 98 ? -1.827 -14.286 4.856 1.00 98.12 98 LYS A N 1
ATOM 812 C CA . LYS A 1 98 ? -0.801 -15.249 5.304 1.00 98.12 98 LYS A CA 1
ATOM 813 C C . LYS A 1 98 ? 0.252 -14.628 6.218 1.00 98.12 98 LYS A C 1
ATOM 815 O O . LYS A 1 98 ? 0.888 -15.354 6.969 1.00 98.12 98 LYS A O 1
ATOM 820 N N . ASP A 1 99 ? 0.432 -13.318 6.121 1.00 97.50 99 ASP A N 1
ATOM 821 C CA . ASP A 1 99 ? 1.307 -12.524 6.978 1.00 97.50 99 ASP A CA 1
ATOM 822 C C . ASP A 1 99 ? 0.591 -12.037 8.257 1.00 97.50 99 ASP A C 1
ATOM 824 O O . ASP A 1 99 ? 1.077 -11.121 8.918 1.00 97.50 99 ASP A O 1
ATOM 828 N N . ASP A 1 100 ? -0.569 -12.616 8.591 1.00 97.12 100 ASP A N 1
ATOM 829 C CA . ASP A 1 100 ? -1.365 -12.305 9.785 1.00 97.12 100 ASP A CA 1
ATOM 830 C C . ASP A 1 100 ? -1.836 -10.835 9.877 1.00 97.12 100 ASP A C 1
ATOM 832 O O . ASP A 1 100 ? -2.033 -10.297 10.968 1.00 97.12 100 ASP A O 1
ATOM 836 N N . CYS A 1 101 ? -2.053 -10.158 8.740 1.00 97.56 101 CYS A N 1
ATOM 837 C CA . CYS A 1 101 ? -2.664 -8.825 8.743 1.00 97.56 101 CYS A CA 1
ATOM 838 C C . CYS A 1 101 ? -4.148 -8.888 9.151 1.00 97.56 101 CYS A C 1
ATOM 840 O O . CYS A 1 101 ? -4.935 -9.623 8.553 1.00 97.56 101 CYS A O 1
ATOM 842 N N . ASP A 1 102 ? -4.555 -8.040 10.101 1.00 97.38 102 ASP A N 1
ATOM 843 C CA . ASP A 1 102 ? -5.941 -7.983 10.597 1.00 97.38 102 ASP A CA 1
ATOM 844 C C . ASP A 1 102 ? -6.935 -7.369 9.593 1.00 97.38 102 ASP A C 1
ATOM 846 O O . ASP A 1 102 ? -8.111 -7.735 9.559 1.00 97.38 102 ASP A O 1
ATOM 850 N N . TYR A 1 103 ? -6.478 -6.394 8.800 1.00 97.62 103 TYR A N 1
ATOM 851 C CA . TYR A 1 103 ? -7.300 -5.632 7.858 1.00 97.62 103 TYR A CA 1
ATOM 852 C C . TYR A 1 103 ? -6.554 -5.445 6.538 1.00 97.62 103 TYR A C 1
ATOM 854 O O . TYR A 1 103 ? -5.333 -5.291 6.518 1.00 97.62 103 TYR A O 1
ATOM 862 N N . PHE A 1 104 ? -7.299 -5.401 5.433 1.00 97.38 104 PHE A N 1
ATOM 863 C CA . PHE A 1 104 ? -6.757 -5.161 4.099 1.00 97.38 104 PHE A CA 1
ATOM 864 C C . PHE A 1 104 ? -7.463 -3.976 3.440 1.00 97.38 104 PHE A C 1
ATOM 866 O O . PHE A 1 104 ? -8.692 -3.889 3.459 1.00 97.38 104 PHE A O 1
ATOM 873 N N . TYR A 1 105 ? -6.682 -3.078 2.841 1.00 96.31 105 TYR A N 1
ATOM 874 C CA . TYR A 1 105 ? -7.175 -1.917 2.107 1.00 96.31 105 TYR A CA 1
ATOM 875 C C . TYR A 1 105 ? -6.597 -1.930 0.684 1.00 96.31 105 TYR A C 1
ATOM 877 O O . TYR A 1 105 ? -5.393 -1.712 0.527 1.00 96.31 105 TYR A O 1
ATOM 885 N N . PRO A 1 106 ? -7.408 -2.204 -0.356 1.00 94.81 106 PRO A N 1
ATOM 886 C CA . PRO A 1 106 ? -6.943 -2.126 -1.734 1.00 94.81 106 PRO A CA 1
ATOM 887 C C . PRO A 1 106 ? -6.738 -0.663 -2.139 1.00 94.81 106 PRO A C 1
ATOM 889 O O . PRO A 1 106 ? -7.617 0.174 -1.939 1.00 94.81 106 PRO A O 1
ATOM 892 N N . ALA A 1 107 ? -5.592 -0.365 -2.746 1.00 94.12 107 ALA A N 1
ATOM 893 C CA . ALA A 1 107 ? -5.259 0.965 -3.237 1.00 94.12 107 ALA A CA 1
ATOM 894 C C . ALA A 1 107 ? -4.592 0.889 -4.615 1.00 94.12 107 ALA A C 1
ATOM 896 O O . ALA A 1 107 ? -3.829 -0.039 -4.889 1.00 94.12 107 ALA A O 1
ATOM 897 N N . ASN A 1 108 ? -4.871 1.887 -5.455 1.00 93.19 108 ASN A N 1
ATOM 898 C CA . ASN A 1 108 ? -4.040 2.202 -6.614 1.00 93.19 108 ASN A CA 1
ATOM 899 C C . ASN A 1 108 ? -2.905 3.145 -6.193 1.00 93.19 108 ASN A C 1
ATOM 901 O O . ASN A 1 108 ? -2.989 3.820 -5.165 1.00 93.19 108 ASN A O 1
ATOM 905 N N . ASP A 1 109 ? -1.855 3.210 -7.002 1.00 92.38 109 ASP A N 1
ATOM 906 C CA . ASP A 1 109 ? -0.669 4.028 -6.749 1.00 92.38 109 ASP A CA 1
ATOM 907 C C . ASP A 1 109 ? -0.887 5.533 -6.986 1.00 92.38 109 ASP A C 1
ATOM 909 O O . ASP A 1 109 ? -0.098 6.355 -6.523 1.00 92.38 109 ASP A O 1
ATOM 913 N N . ASP A 1 110 ? -1.967 5.908 -7.665 1.00 94.69 110 ASP A N 1
ATOM 914 C CA . ASP A 1 110 ? -2.398 7.288 -7.900 1.00 94.69 110 ASP A CA 1
ATOM 915 C C . ASP A 1 110 ? -3.439 7.795 -6.882 1.00 94.69 110 ASP A C 1
ATOM 917 O O . ASP A 1 110 ? -3.868 8.951 -6.941 1.00 94.69 110 ASP A O 1
ATOM 921 N N . LEU A 1 111 ? -3.827 6.962 -5.910 1.00 95.44 111 LEU A N 1
ATOM 922 C CA . LEU A 1 111 ? -4.780 7.326 -4.865 1.00 95.44 111 LEU A CA 1
ATOM 923 C C . LEU A 1 111 ? -4.180 8.349 -3.887 1.00 95.44 111 LEU A C 1
ATOM 925 O O . LEU A 1 111 ? -3.064 8.187 -3.394 1.00 95.44 111 LEU A O 1
ATOM 929 N N . GLN A 1 112 ? -4.970 9.364 -3.524 1.00 96.25 112 GLN A N 1
ATOM 930 C CA . GLN A 1 112 ? -4.597 10.350 -2.509 1.00 96.25 112 GLN A CA 1
ATOM 931 C C . GLN A 1 112 ? -5.479 10.253 -1.256 1.00 96.25 112 GLN A C 1
ATOM 933 O O . GLN A 1 112 ? -6.665 10.585 -1.289 1.00 96.25 112 GLN A O 1
ATOM 938 N N . LEU A 1 113 ? -4.874 9.900 -0.120 1.00 95.31 113 LEU A N 1
ATOM 939 C CA . LEU A 1 113 ? -5.521 9.923 1.195 1.00 95.31 113 LEU A CA 1
ATOM 940 C C . LEU A 1 113 ? -5.455 11.342 1.777 1.00 95.31 113 LEU A C 1
ATOM 942 O O . LEU A 1 113 ? -4.376 11.907 1.950 1.00 95.31 113 LEU A O 1
ATOM 946 N N . ARG A 1 114 ? -6.612 11.953 2.058 1.00 95.44 114 ARG A N 1
ATOM 947 C CA . ARG A 1 114 ? -6.688 13.369 2.485 1.00 95.44 114 ARG A CA 1
ATOM 948 C C . ARG A 1 114 ? -6.993 13.569 3.965 1.00 95.44 114 ARG A C 1
ATOM 950 O O . ARG A 1 114 ? -6.620 14.596 4.527 1.00 95.44 114 ARG A O 1
ATOM 957 N N . THR A 1 115 ? -7.666 12.611 4.591 1.00 95.12 115 THR A N 1
ATOM 958 C CA . THR A 1 115 ? -8.235 12.777 5.932 1.00 95.12 115 THR A CA 1
ATOM 959 C C . THR A 1 115 ? -7.546 11.833 6.905 1.00 95.12 115 THR A C 1
ATOM 961 O O . THR A 1 115 ? -7.513 10.632 6.669 1.00 95.12 115 THR A O 1
ATOM 964 N N . LYS A 1 116 ? -7.004 12.366 8.006 1.00 95.38 116 LYS A N 1
ATOM 965 C CA . LYS A 1 116 ? -6.483 11.561 9.127 1.00 95.38 116 LYS A CA 1
ATOM 966 C C . LYS A 1 116 ? -7.614 10.799 9.824 1.00 95.38 116 LYS A C 1
ATOM 968 O O . LYS A 1 116 ? -8.754 11.255 9.812 1.00 95.38 116 LYS A O 1
ATOM 973 N N . GLY A 1 117 ? -7.294 9.683 10.476 1.00 95.81 117 GLY A N 1
ATOM 974 C CA . GLY A 1 117 ? -8.280 8.894 11.231 1.00 95.81 117 GLY A CA 1
ATOM 975 C C . GLY A 1 117 ? -9.091 7.913 10.382 1.00 95.81 117 GLY A C 1
ATOM 976 O O . GLY A 1 117 ? -10.035 7.299 10.883 1.00 95.81 117 GLY A O 1
ATOM 977 N N . TRP A 1 118 ? -8.756 7.768 9.096 1.00 96.25 118 TRP A N 1
ATOM 978 C CA . TRP A 1 118 ? -9.450 6.857 8.187 1.00 96.25 118 TRP A CA 1
ATOM 979 C C . TRP A 1 118 ? -9.307 5.392 8.630 1.00 96.25 118 TRP A C 1
ATOM 981 O O . TRP A 1 118 ? -10.291 4.653 8.584 1.00 96.25 118 TRP A O 1
ATOM 991 N N . THR A 1 119 ? -8.132 4.995 9.138 1.00 96.31 119 THR A N 1
ATOM 992 C CA . THR A 1 119 ? -7.859 3.631 9.615 1.00 96.31 119 THR A CA 1
ATOM 993 C C . THR A 1 119 ? -8.741 3.292 10.814 1.00 96.31 119 THR A C 1
ATOM 995 O O . THR A 1 119 ? -9.507 2.328 10.768 1.00 96.31 119 THR A O 1
ATOM 998 N N . SER A 1 120 ? -8.706 4.122 11.861 1.00 97.56 120 SER A N 1
ATOM 999 C CA . SER A 1 120 ? -9.544 3.962 13.054 1.00 97.56 120 SER A CA 1
ATOM 1000 C C . SER A 1 120 ? -11.029 3.955 12.707 1.00 97.56 120 SER A C 1
ATOM 1002 O O . SER A 1 120 ? -11.774 3.125 13.228 1.00 97.56 120 SER A O 1
ATOM 1004 N N . THR A 1 121 ? -11.458 4.837 11.799 1.00 97.19 121 THR A N 1
ATOM 1005 C CA . THR A 1 121 ? -12.861 4.922 11.371 1.00 97.19 121 THR A CA 1
ATOM 1006 C C . THR A 1 121 ? -13.318 3.618 10.720 1.00 97.19 121 THR A C 1
ATOM 1008 O O . THR A 1 121 ? -14.330 3.056 11.139 1.00 97.19 121 THR A O 1
ATOM 1011 N N . ALA A 1 122 ? -12.565 3.081 9.753 1.00 97.00 122 ALA A N 1
ATOM 1012 C CA . ALA A 1 122 ? -12.922 1.808 9.124 1.00 97.00 122 ALA A CA 1
ATOM 1013 C C . ALA A 1 122 ? -12.916 0.643 10.116 1.00 97.00 122 ALA A C 1
ATOM 1015 O O . ALA A 1 122 ? -13.866 -0.140 10.153 1.00 97.00 122 ALA A O 1
ATOM 1016 N N . ILE A 1 123 ? -11.892 0.551 10.963 1.00 97.56 123 ILE A N 1
ATOM 1017 C CA . ILE A 1 123 ? -11.807 -0.505 11.976 1.00 97.56 123 ILE A CA 1
ATOM 1018 C C . ILE A 1 123 ? -12.998 -0.430 12.939 1.00 97.56 123 ILE A C 1
ATOM 1020 O O . ILE A 1 123 ? -13.575 -1.458 13.289 1.00 97.56 123 ILE A O 1
ATOM 1024 N N . GLN A 1 124 ? -13.406 0.769 13.357 1.00 97.31 124 GLN A N 1
ATOM 1025 C CA . GLN A 1 124 ? -14.556 0.946 14.241 1.00 97.31 124 GLN A CA 1
ATOM 1026 C C . GLN A 1 124 ? -15.868 0.515 13.575 1.00 97.31 124 GLN A C 1
ATOM 1028 O O . G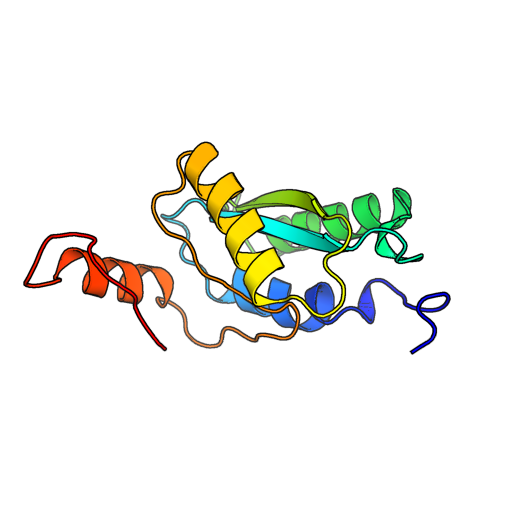LN A 1 124 ? -16.688 -0.145 14.218 1.00 97.31 124 GLN A O 1
ATOM 1033 N N . VAL A 1 125 ? -16.065 0.839 12.294 1.00 97.25 125 VAL A N 1
ATOM 1034 C CA . VAL A 1 125 ? -17.232 0.374 11.528 1.00 97.25 125 VAL A CA 1
ATOM 1035 C C . VAL A 1 125 ? -17.257 -1.155 11.461 1.00 97.25 125 VAL A C 1
ATOM 1037 O O . VAL A 1 125 ? -18.276 -1.759 11.787 1.00 97.25 125 VAL A O 1
ATOM 1040 N N . LEU A 1 126 ? -16.131 -1.800 11.140 1.00 97.44 126 LEU A N 1
ATOM 1041 C CA . LEU A 1 126 ? -16.045 -3.266 11.094 1.00 97.44 126 LEU A CA 1
ATOM 1042 C C . LEU A 1 126 ? -16.312 -3.909 12.462 1.00 97.44 126 LEU A C 1
ATOM 1044 O O . LEU A 1 126 ? -17.090 -4.857 12.562 1.00 97.44 126 LEU A O 1
ATOM 1048 N N . LYS A 1 127 ? -15.726 -3.374 13.539 1.00 97.56 127 LYS A N 1
ATOM 1049 C CA . LYS A 1 127 ? -15.936 -3.866 14.914 1.00 97.56 127 LYS A CA 1
ATOM 1050 C C . LYS A 1 127 ? -17.375 -3.712 15.401 1.00 97.56 127 LYS A C 1
ATOM 1052 O O . LYS A 1 127 ? -17.814 -4.489 16.242 1.00 97.56 127 LYS A O 1
ATOM 1057 N N . SER A 1 128 ? -18.095 -2.708 14.900 1.00 96.31 128 SER A N 1
ATOM 1058 C CA . SER A 1 128 ? -19.481 -2.413 15.286 1.00 96.31 128 SER A CA 1
ATOM 1059 C C . SER A 1 128 ? -20.528 -3.065 14.377 1.00 96.31 128 SER A C 1
ATOM 1061 O O . SER A 1 128 ? -21.722 -2.812 14.543 1.00 96.31 128 SER A O 1
ATOM 1063 N N . CYS A 1 129 ? -20.111 -3.917 13.436 1.00 94.94 129 CYS A N 1
ATOM 1064 C CA . CYS A 1 129 ? -21.030 -4.613 12.548 1.00 94.94 129 CYS A CA 1
ATOM 1065 C C . CYS A 1 129 ? -22.033 -5.467 13.343 1.00 94.94 129 CYS A C 1
ATOM 1067 O O . CYS A 1 129 ? -21.664 -6.324 14.147 1.00 94.94 129 CYS A O 1
ATOM 1069 N N . ALA A 1 130 ? -23.326 -5.233 13.093 1.00 93.56 130 ALA A N 1
ATOM 1070 C CA . ALA A 1 130 ? -24.423 -5.863 13.828 1.00 93.56 130 ALA A CA 1
ATOM 1071 C C . ALA A 1 130 ? -24.524 -7.381 13.598 1.00 93.56 130 ALA A C 1
ATOM 1073 O O . ALA A 1 130 ? -25.107 -8.084 14.418 1.00 93.56 130 ALA A O 1
ATOM 1074 N N . VAL A 1 131 ? -23.981 -7.880 12.480 1.00 94.75 131 VAL A N 1
ATOM 1075 C CA . VAL A 1 131 ? -23.978 -9.313 12.151 1.00 94.75 131 VAL A CA 1
ATOM 1076 C C . VAL A 1 131 ? -22.915 -10.044 12.967 1.00 94.75 131 VAL A C 1
ATOM 1078 O O . VAL A 1 131 ? -23.205 -11.060 13.592 1.00 94.75 131 VAL A O 1
ATOM 1081 N N . ALA A 1 132 ? -21.687 -9.529 12.958 1.00 95.81 132 ALA A N 1
ATOM 1082 C CA . ALA A 1 132 ? -20.569 -10.037 13.739 1.00 95.81 132 ALA A CA 1
ATOM 1083 C C . ALA A 1 132 ? -19.462 -8.978 13.797 1.00 95.81 132 ALA A C 1
ATOM 1085 O O . ALA A 1 132 ? -19.247 -8.249 12.831 1.00 95.81 132 ALA A O 1
ATOM 1086 N N . SER A 1 133 ? -18.720 -8.930 14.905 1.00 96.50 133 SER A N 1
ATOM 1087 C CA . SER A 1 133 ? -17.541 -8.064 15.017 1.00 96.50 133 SER A CA 1
ATOM 1088 C C . SER A 1 133 ? -16.512 -8.405 13.934 1.00 96.50 133 SER A C 1
ATOM 1090 O O . SER A 1 133 ? -16.248 -9.580 13.680 1.00 96.50 133 SER A O 1
ATOM 1092 N N . ASN A 1 134 ? -15.927 -7.374 13.319 1.00 96.31 134 ASN A N 1
ATOM 1093 C CA . ASN A 1 134 ? -14.953 -7.464 12.226 1.00 96.31 134 ASN A CA 1
ATOM 1094 C C . ASN A 1 134 ? -15.480 -8.142 10.950 1.00 96.31 134 ASN A C 1
ATOM 1096 O O . ASN A 1 134 ? -14.703 -8.707 10.183 1.00 96.31 134 ASN A O 1
ATOM 1100 N N . PHE A 1 135 ? -16.789 -8.085 10.698 1.00 94.56 135 PHE A N 1
ATOM 1101 C CA . PHE A 1 135 ? -17.389 -8.682 9.508 1.00 94.56 135 PHE A CA 1
ATOM 1102 C C . PHE A 1 135 ? -17.836 -7.626 8.494 1.00 94.56 135 PHE A C 1
ATOM 1104 O O . PHE A 1 135 ? -18.639 -6.750 8.814 1.00 94.56 135 PHE A O 1
ATOM 1111 N N . GLY A 1 136 ? -17.377 -7.757 7.247 1.00 94.25 136 GLY A N 1
ATOM 1112 C CA . GLY A 1 136 ? -17.854 -6.968 6.110 1.00 94.25 136 GLY A CA 1
ATOM 1113 C C . GLY A 1 136 ? -16.770 -6.138 5.427 1.00 94.25 136 GLY A C 1
ATOM 1114 O O . GLY A 1 136 ? -15.584 -6.441 5.511 1.00 94.25 136 GLY A O 1
ATOM 1115 N N . ILE A 1 137 ? -17.210 -5.103 4.711 1.00 94.56 137 ILE A N 1
ATOM 1116 C CA . ILE A 1 137 ? -16.374 -4.179 3.936 1.00 94.56 137 ILE A CA 1
ATOM 1117 C C . ILE A 1 137 ? -16.776 -2.754 4.319 1.00 94.56 137 ILE A C 1
ATOM 1119 O O . ILE A 1 137 ? -17.962 -2.475 4.501 1.00 94.56 137 ILE A O 1
ATOM 1123 N N . VAL A 1 138 ? -15.798 -1.853 4.411 1.00 94.81 138 VAL A N 1
ATOM 1124 C CA . VAL A 1 138 ? -16.029 -0.412 4.572 1.00 94.81 138 VAL A CA 1
ATOM 1125 C C . VAL A 1 138 ? -15.713 0.281 3.256 1.00 94.81 138 VAL A C 1
ATOM 1127 O O . VAL A 1 138 ? -14.662 0.038 2.668 1.00 94.81 138 VAL A O 1
ATOM 1130 N N . ALA A 1 139 ? -16.622 1.142 2.807 1.00 89.25 139 ALA A N 1
ATOM 1131 C CA . ALA A 1 139 ? -16.413 2.028 1.669 1.00 89.25 139 ALA A CA 1
ATOM 1132 C C . ALA A 1 139 ? -16.272 3.473 2.167 1.00 89.25 139 ALA A C 1
ATOM 1134 O O . ALA A 1 139 ? -16.935 3.855 3.135 1.00 89.25 139 ALA A O 1
ATOM 1135 N N . PHE A 1 140 ? -15.405 4.239 1.505 1.00 81.38 140 PHE A N 1
ATOM 1136 C CA . PHE A 1 140 ? -15.118 5.646 1.787 1.00 81.38 140 PHE A CA 1
ATOM 1137 C C . PHE A 1 140 ? -15.608 6.542 0.652 1.00 81.38 140 PHE A C 1
ATOM 1139 O O . PHE A 1 140 ? -15.573 6.074 -0.510 1.00 81.38 140 PHE A O 1
#

Secondary structure (DSSP, 8-state):
--GGG--GGG-HIIIIIHHHHHHH--TTS-EEEEEEEESS-TTTT-HHHHHHHHHHHHHHHHHHS-TT--EEEEEEEESS-TT-HHHHHHHHHHHHHHTT-S------TT-----TTHHHHHHHHHHT-SSSTT-S----

Foldseek 3Di:
DQQPPDDLCNFLLQVAVLVQPLVAEDLVDAEEAEAEDEPPRVQVVDPVNVVVNVVSSVVCNVVVDDPRHRYHYHYDYDYPCVVVLVVRQVVSVVVCVVVVNLDDDDDDSNDGHHHHCPVVVFQVCQCPDPVHRNDDDDDD

Organism: Adineta ricciae (NCBI:txid249248)

Sequence (140 aa):
MKLDSLRLSDLPLVHTFIPSFLNTIELHYAYQLYIGYDCDNPWYDNEQNWSDLINFIHSYIRNTSSSDFRVDIKVNVLYGMDQRITAIWNTLAAIAYKDDCDYFYPANDDLQLRTKGWTSTAIQVLKSCAVASNFGIVAF